Protein AF-Q93HX7-F1 (afdb_monomer)

InterPro domains:
  IPR004702 Phosphotransferease, sorbitol phosphotransferase enzyme II [PTHR39427] (2-102)
  IPR011618 Sorbitol phosphotransferase enzyme II, N-terminal [PF03612] (5-102)
  IPR011618 Sorbitol phosphotransferase enzyme II, N-terminal [PS51102] (1-102)

Sequence (102 aa):
MYSDIKIVKGNGGYGGPLIIRPTKVKHKFIYVTGGGERPMIVDKIEELTGMESINGFKTS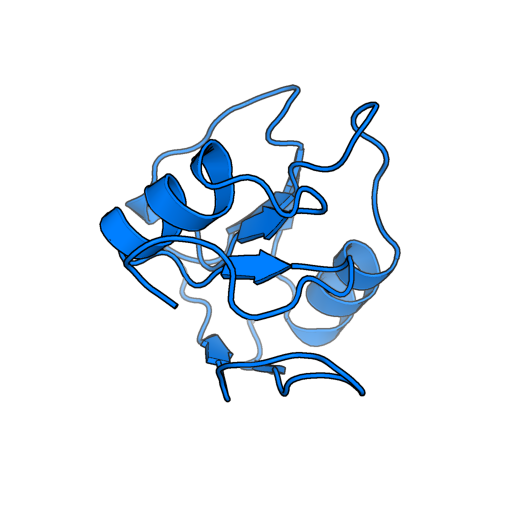IPDSEIALAIVDCGGTLRCGIYPKKGIPTINIVPTGKSGPLA

Structure (mmCIF, N/CA/C/O backbone):
data_AF-Q93HX7-F1
#
_entry.id   AF-Q93HX7-F1
#
loop_
_atom_site.group_PDB
_atom_site.id
_atom_site.type_symbol
_atom_site.label_atom_id
_atom_site.label_alt_id
_atom_site.label_comp_id
_atom_site.label_asym_id
_atom_site.label_entity_id
_atom_site.label_seq_id
_atom_site.pdbx_PDB_ins_code
_atom_site.Cartn_x
_atom_site.Cartn_y
_atom_site.Cartn_z
_atom_site.occupancy
_atom_site.B_iso_or_equiv
_atom_site.auth_seq_id
_atom_site.auth_comp_id
_atom_site.auth_asym_id
_atom_site.auth_atom_id
_atom_site.pdbx_PDB_model_num
ATOM 1 N N . MET A 1 1 ? -17.174 2.286 7.950 1.00 77.81 1 MET A N 1
ATOM 2 C CA . MET A 1 1 ? -17.036 0.839 8.233 1.00 77.81 1 MET A CA 1
ATOM 3 C C . MET A 1 1 ? -16.014 0.320 7.240 1.00 77.81 1 MET A C 1
ATOM 5 O O . MET A 1 1 ? -16.112 0.738 6.095 1.00 77.81 1 MET A O 1
ATOM 9 N N . TYR A 1 2 ? -15.011 -0.452 7.665 1.00 91.31 2 TYR A N 1
ATOM 10 C CA . TYR A 1 2 ? -13.978 -0.942 6.745 1.00 91.31 2 TYR A CA 1
ATOM 11 C C . TYR A 1 2 ? -14.339 -2.321 6.202 1.00 91.31 2 TYR A C 1
ATOM 13 O O . TYR A 1 2 ? -14.961 -3.110 6.917 1.00 91.31 2 TYR A O 1
ATOM 21 N N . SER A 1 3 ? -13.911 -2.600 4.974 1.00 94.25 3 SER A N 1
ATOM 22 C CA . SER A 1 3 ? -14.068 -3.909 4.338 1.00 94.25 3 SER A CA 1
ATOM 23 C C . SER A 1 3 ? -12.723 -4.611 4.207 1.00 94.25 3 SER A C 1
ATOM 25 O O . SER A 1 3 ? -11.704 -3.991 3.890 1.00 94.25 3 SER A O 1
ATOM 27 N N . ASP A 1 4 ? -12.735 -5.922 4.419 1.00 96.25 4 ASP A N 1
ATOM 28 C CA . ASP A 1 4 ? -11.572 -6.774 4.204 1.00 96.25 4 ASP A CA 1
ATOM 29 C C . ASP A 1 4 ? -11.275 -6.907 2.706 1.00 96.25 4 ASP A C 1
ATOM 31 O O . ASP A 1 4 ? -12.185 -7.026 1.883 1.00 96.25 4 ASP A O 1
ATOM 35 N N . ILE A 1 5 ? -9.991 -6.978 2.352 1.00 95.81 5 ILE A N 1
ATOM 36 C CA . ILE A 1 5 ? -9.563 -7.310 0.989 1.00 95.81 5 ILE A CA 1
ATOM 37 C C . ILE A 1 5 ? -8.617 -8.498 0.978 1.00 95.81 5 ILE A C 1
ATOM 39 O O . ILE A 1 5 ? -7.771 -8.680 1.856 1.00 95.81 5 ILE A O 1
ATOM 43 N N . LYS A 1 6 ? -8.740 -9.295 -0.083 1.00 95.75 6 LYS A N 1
ATOM 44 C CA . LYS A 1 6 ? -7.801 -10.355 -0.431 1.00 95.75 6 LYS A CA 1
ATOM 45 C C . LYS A 1 6 ? -7.037 -9.941 -1.677 1.00 95.75 6 LYS A C 1
ATOM 47 O O . LYS A 1 6 ? -7.626 -9.724 -2.732 1.00 95.75 6 LYS A O 1
ATOM 52 N N . ILE A 1 7 ? -5.721 -9.890 -1.559 1.00 93.44 7 ILE A N 1
ATOM 53 C CA . ILE A 1 7 ? -4.819 -9.493 -2.632 1.00 93.44 7 ILE A CA 1
ATOM 54 C C . ILE A 1 7 ? -4.073 -10.734 -3.096 1.00 93.44 7 ILE A C 1
ATOM 56 O O . ILE A 1 7 ? -3.459 -11.449 -2.300 1.00 93.44 7 ILE A O 1
ATOM 60 N N . VAL A 1 8 ? -4.156 -11.004 -4.392 1.00 91.75 8 VAL A N 1
ATOM 61 C CA . VAL A 1 8 ? -3.483 -12.126 -5.047 1.00 91.75 8 VAL A CA 1
ATOM 62 C C . VAL A 1 8 ? -2.452 -11.594 -6.028 1.00 91.75 8 VAL A C 1
ATOM 64 O O . VAL A 1 8 ? -2.628 -10.524 -6.610 1.00 91.75 8 VAL A O 1
ATOM 67 N N . LYS A 1 9 ? -1.362 -12.341 -6.197 1.00 87.94 9 LYS A N 1
ATOM 68 C CA . LYS A 1 9 ? -0.306 -11.983 -7.141 1.00 87.94 9 LYS A CA 1
ATOM 69 C C . LYS A 1 9 ? -0.851 -11.925 -8.573 1.0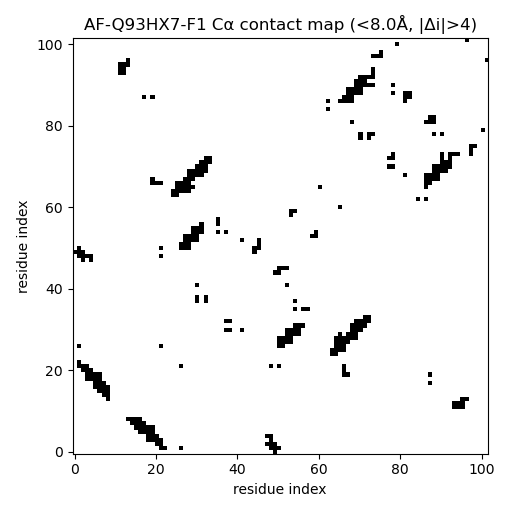0 87.94 9 LYS A C 1
ATOM 71 O O . LYS A 1 9 ? -1.625 -12.792 -8.980 1.00 87.94 9 LYS A O 1
ATOM 76 N N . GLY A 1 10 ? -0.413 -10.920 -9.327 1.00 84.31 10 GLY A N 1
ATOM 77 C CA . GLY A 1 10 ? -0.648 -10.837 -10.768 1.00 84.31 10 GLY A CA 1
ATOM 78 C C . GLY A 1 10 ? 0.237 -11.807 -11.558 1.00 84.31 10 GLY A C 1
ATOM 79 O O . GLY A 1 10 ? 1.023 -12.575 -10.991 1.00 84.31 10 GLY A O 1
ATOM 80 N N . ASN A 1 11 ? 0.134 -11.753 -12.885 1.00 81.94 11 ASN A N 1
ATOM 81 C CA . ASN A 1 11 ? 1.002 -12.530 -13.766 1.00 81.94 11 ASN A CA 1
ATOM 82 C C . ASN A 1 11 ? 2.480 -12.151 -13.542 1.00 81.94 11 ASN A C 1
ATOM 84 O O . ASN A 1 11 ? 2.806 -10.972 -13.448 1.00 81.94 11 ASN A O 1
ATOM 88 N N . GLY A 1 12 ? 3.365 -13.142 -13.399 1.00 77.38 12 GLY A N 1
ATOM 89 C CA . GLY A 1 12 ? 4.783 -12.919 -13.071 1.00 77.38 12 GLY A CA 1
ATOM 90 C C . GLY A 1 12 ? 5.078 -12.466 -11.630 1.00 77.38 12 GLY A C 1
ATOM 91 O O . GLY A 1 12 ? 6.243 -12.385 -11.254 1.00 77.38 12 GLY A O 1
ATOM 92 N N . GLY A 1 13 ? 4.057 -12.215 -10.800 1.00 78.62 13 GLY A N 1
ATOM 93 C CA . GLY A 1 13 ? 4.223 -11.900 -9.378 1.00 78.62 13 GLY A CA 1
ATOM 94 C C . GLY A 1 13 ? 4.429 -13.144 -8.505 1.00 78.62 13 GLY A C 1
ATOM 95 O O . GLY A 1 13 ? 4.048 -14.263 -8.875 1.00 78.62 13 GLY A O 1
ATOM 96 N N . TYR A 1 14 ? 4.981 -12.951 -7.305 1.00 79.75 14 TYR A N 1
ATOM 97 C CA . TYR A 1 14 ? 5.180 -13.993 -6.288 1.00 79.75 14 TYR A CA 1
ATOM 98 C C . TYR A 1 14 ? 4.558 -13.596 -4.936 1.00 79.75 14 TYR A C 1
ATOM 100 O O . TYR A 1 14 ? 4.220 -12.435 -4.716 1.00 79.75 14 TYR A O 1
ATOM 108 N N . GLY A 1 15 ? 4.396 -14.572 -4.036 1.00 82.19 15 GLY A N 1
ATOM 109 C CA . GLY A 1 15 ? 3.823 -14.366 -2.702 1.00 82.19 15 GLY A CA 1
ATOM 110 C C . GLY A 1 15 ? 2.289 -14.327 -2.659 1.00 82.19 15 GLY A C 1
ATOM 111 O O . GLY A 1 15 ? 1.604 -14.530 -3.664 1.00 82.19 15 GLY A O 1
ATOM 112 N N . GLY A 1 16 ? 1.755 -14.075 -1.461 1.00 79.75 16 GLY A N 1
ATOM 113 C CA . GLY A 1 16 ? 0.318 -14.023 -1.188 1.00 79.75 16 GLY A CA 1
ATOM 114 C C . GLY A 1 16 ? -0.363 -15.397 -1.029 1.00 79.75 16 GLY A C 1
ATOM 115 O O . GLY A 1 16 ? 0.305 -16.430 -1.078 1.00 79.75 16 GLY A O 1
ATOM 116 N N . PRO A 1 17 ? -1.698 -15.420 -0.837 1.00 88.81 17 PRO A N 1
ATOM 117 C CA . PRO A 1 17 ? -2.583 -14.254 -0.778 1.00 88.81 17 PRO A CA 1
ATOM 118 C C . PRO A 1 17 ? -2.348 -13.400 0.476 1.00 88.81 17 PRO A C 1
ATOM 120 O O . PRO A 1 17 ? -2.152 -13.931 1.565 1.00 88.81 17 PRO A O 1
ATOM 123 N N . LEU A 1 18 ? -2.394 -12.075 0.328 1.00 91.06 18 LEU A N 1
ATOM 124 C CA . LEU A 1 18 ? -2.411 -11.153 1.465 1.00 91.06 18 LEU A CA 1
ATOM 125 C C . LEU A 1 18 ? -3.864 -10.868 1.832 1.00 91.06 18 LEU A C 1
ATOM 127 O O . LEU A 1 18 ? -4.641 -10.430 0.985 1.00 91.06 18 LEU A O 1
ATOM 131 N N . ILE A 1 19 ? -4.232 -11.125 3.084 1.00 94.81 19 ILE A N 1
ATOM 132 C CA . ILE A 1 19 ? -5.550 -10.782 3.620 1.00 94.81 19 ILE A CA 1
ATOM 133 C C . ILE A 1 19 ? -5.363 -9.554 4.499 1.00 94.81 19 ILE A C 1
ATOM 135 O O . ILE A 1 19 ? -4.699 -9.628 5.533 1.00 94.81 19 ILE A O 1
ATOM 139 N N . ILE A 1 20 ? -5.928 -8.428 4.076 1.00 95.38 20 ILE A N 1
ATOM 140 C CA . ILE A 1 20 ? -5.878 -7.178 4.827 1.00 95.38 20 ILE A CA 1
ATOM 141 C C . ILE A 1 20 ? -7.221 -7.002 5.513 1.00 95.38 20 ILE A C 1
ATOM 143 O O . ILE A 1 20 ? -8.258 -6.985 4.851 1.00 95.38 20 ILE A O 1
ATOM 147 N N . ARG A 1 21 ? -7.173 -6.883 6.841 1.00 95.00 21 ARG A N 1
ATOM 148 C CA . ARG A 1 21 ? -8.335 -6.670 7.705 1.00 95.00 21 ARG A CA 1
ATOM 149 C C . ARG A 1 21 ? -8.177 -5.341 8.430 1.00 95.00 21 ARG A C 1
ATOM 151 O O . ARG A 1 21 ? -7.505 -5.305 9.467 1.00 95.00 21 ARG A O 1
ATOM 158 N N . PRO A 1 22 ? -8.686 -4.239 7.863 1.00 94.31 22 PRO A N 1
ATOM 159 C CA . PRO A 1 22 ? -8.517 -2.934 8.472 1.00 94.31 22 PRO A CA 1
ATOM 160 C C . PRO A 1 22 ? -9.276 -2.857 9.800 1.00 94.31 22 PRO A C 1
ATOM 162 O O . PRO A 1 22 ? -10.370 -3.398 9.953 1.00 94.31 22 PRO A O 1
ATOM 165 N N . THR A 1 23 ? -8.705 -2.159 10.774 1.00 94.44 23 THR A N 1
ATOM 166 C CA . THR A 1 23 ? -9.334 -1.926 12.083 1.00 94.44 23 THR A CA 1
ATOM 167 C C . THR A 1 23 ? -9.362 -0.439 12.399 1.00 94.44 23 THR A C 1
ATOM 169 O O . THR A 1 23 ? -8.674 0.351 11.764 1.00 94.44 23 THR A O 1
ATOM 172 N N . LYS A 1 24 ? -10.080 -0.035 13.452 1.00 92.38 24 LYS A N 1
ATOM 173 C CA . LYS A 1 24 ? -10.102 1.371 13.896 1.00 92.38 24 LYS A CA 1
ATOM 174 C C . LYS A 1 24 ? -8.711 1.962 14.156 1.00 92.38 24 LYS A C 1
ATOM 176 O O . LYS A 1 24 ? -8.546 3.163 14.023 1.00 92.38 24 LYS A O 1
ATOM 181 N N . VAL A 1 25 ? -7.724 1.133 14.499 1.00 93.38 25 VAL A N 1
ATOM 182 C CA . VAL A 1 25 ? -6.335 1.568 14.726 1.00 93.38 25 VAL A CA 1
ATOM 183 C C . VAL A 1 25 ? -5.490 1.398 13.464 1.00 93.38 25 VAL A C 1
ATOM 185 O O . VAL A 1 25 ? -4.711 2.276 13.124 1.00 93.38 25 VAL A O 1
ATOM 188 N N . LYS A 1 26 ? -5.674 0.291 12.738 1.00 94.50 26 LYS A N 1
ATOM 189 C CA . LYS A 1 26 ? -4.853 -0.106 11.589 1.00 94.50 26 LYS A CA 1
ATOM 190 C C . LYS A 1 26 ? -5.677 -0.064 10.301 1.00 94.50 26 LYS A C 1
ATOM 192 O O . LYS A 1 26 ? -6.123 -1.103 9.819 1.00 94.50 26 LYS A O 1
ATOM 197 N N . HIS A 1 27 ? -5.933 1.138 9.795 1.00 95.31 27 HIS A N 1
ATOM 198 C CA . HIS A 1 27 ? -6.755 1.396 8.599 1.00 95.31 27 HIS A CA 1
ATOM 199 C C . HIS A 1 27 ? -6.120 2.392 7.630 1.00 95.31 27 HIS A C 1
ATOM 201 O O . HIS A 1 27 ? -6.771 2.827 6.681 1.00 95.31 27 HIS A O 1
ATOM 207 N N . LYS A 1 28 ? -4.872 2.788 7.875 1.00 97.00 28 LYS A N 1
ATOM 208 C CA . LYS A 1 28 ? -4.124 3.620 6.943 1.00 97.00 28 LYS A CA 1
ATOM 209 C C . LYS A 1 28 ? -3.198 2.737 6.142 1.00 97.00 28 LYS A C 1
ATOM 211 O O . LYS A 1 28 ? -2.730 1.714 6.634 1.00 97.00 28 LYS A O 1
ATOM 216 N N . PHE A 1 29 ? -2.893 3.117 4.921 1.00 96.00 29 PHE A N 1
ATOM 217 C CA . PHE A 1 29 ? -1.874 2.429 4.149 1.00 96.00 29 PHE A CA 1
ATOM 218 C C . PHE A 1 29 ? -0.997 3.423 3.427 1.00 96.00 29 PHE A C 1
ATOM 220 O O . PHE A 1 29 ? -1.419 4.525 3.096 1.00 96.00 29 PHE A O 1
ATOM 227 N N . ILE A 1 30 ? 0.251 3.038 3.209 1.00 94.69 30 ILE A N 1
ATOM 228 C CA . ILE A 1 30 ? 1.227 3.926 2.592 1.00 94.69 30 ILE A CA 1
ATOM 229 C C . ILE A 1 30 ? 1.491 3.490 1.159 1.00 94.69 30 ILE A C 1
ATOM 231 O O . ILE A 1 30 ? 1.519 2.297 0.859 1.00 94.69 30 ILE A O 1
ATOM 235 N N . TYR A 1 31 ? 1.735 4.453 0.280 1.00 93.19 31 TYR A N 1
ATOM 236 C CA . TYR A 1 31 ? 2.320 4.201 -1.031 1.00 93.19 31 TYR A CA 1
ATOM 237 C C . TYR A 1 31 ? 3.626 4.976 -1.161 1.00 93.19 31 TYR A C 1
ATOM 239 O O . TYR A 1 31 ? 3.732 6.140 -0.770 1.00 93.19 31 TYR A O 1
ATOM 247 N N . VAL A 1 32 ? 4.648 4.290 -1.660 1.00 90.06 32 VAL A N 1
ATOM 248 C CA . VAL A 1 32 ? 6.007 4.806 -1.787 1.00 90.06 32 VAL A CA 1
ATOM 249 C C . VAL A 1 32 ? 6.531 4.413 -3.161 1.00 90.06 32 VAL A C 1
ATOM 251 O O . VAL A 1 32 ? 7.343 3.499 -3.311 1.00 90.06 32 VAL A O 1
ATOM 254 N N . THR A 1 33 ? 6.026 5.122 -4.162 1.00 87.12 33 THR A N 1
ATOM 255 C CA . THR A 1 33 ? 6.293 4.915 -5.588 1.00 87.12 33 THR A CA 1
ATOM 256 C C . THR A 1 33 ? 7.083 6.079 -6.187 1.00 87.12 33 THR A C 1
ATOM 258 O O . THR A 1 33 ? 6.987 7.208 -5.703 1.00 87.12 33 THR A O 1
ATOM 261 N N . GLY A 1 34 ? 7.941 5.801 -7.168 1.00 80.50 34 GLY A N 1
ATOM 262 C CA . GLY A 1 34 ? 8.856 6.742 -7.810 1.00 80.50 34 GLY A CA 1
ATOM 263 C C . GLY A 1 34 ? 8.193 8.073 -8.160 1.00 80.50 34 GLY A C 1
ATOM 264 O O . GLY A 1 34 ? 7.034 8.127 -8.558 1.00 80.50 34 GLY A O 1
ATOM 265 N N . GLY A 1 35 ? 8.905 9.176 -7.916 1.00 74.25 35 GLY A N 1
ATOM 266 C CA . GLY A 1 35 ? 8.373 10.530 -8.117 1.00 74.25 35 GLY A CA 1
ATOM 267 C C . GLY A 1 35 ? 7.251 10.942 -7.151 1.00 74.25 35 GLY A C 1
ATOM 268 O O . GLY A 1 35 ? 6.749 12.057 -7.253 1.00 74.25 35 GLY A O 1
ATOM 269 N N . GLY A 1 36 ? 6.857 10.082 -6.202 1.00 73.88 36 GLY A N 1
ATOM 270 C CA . GLY A 1 36 ? 5.702 10.317 -5.335 1.00 73.88 36 GLY A CA 1
ATOM 271 C C . GLY A 1 36 ? 4.367 10.221 -6.077 1.00 73.88 36 GLY A C 1
ATOM 272 O O . GLY A 1 36 ? 3.354 10.672 -5.532 1.00 73.88 36 GLY A O 1
ATOM 273 N N . GLU A 1 37 ? 4.370 9.662 -7.293 1.00 84.88 37 GLU A N 1
ATOM 274 C CA . GLU A 1 37 ? 3.165 9.438 -8.084 1.00 84.88 37 GLU A CA 1
ATOM 275 C C . GLU A 1 37 ? 2.196 8.554 -7.320 1.00 84.88 37 GLU A C 1
ATOM 277 O O . GLU A 1 37 ? 2.609 7.642 -6.611 1.00 84.88 37 GLU A O 1
ATOM 282 N N . ARG A 1 38 ? 0.900 8.821 -7.460 1.00 91.25 38 ARG A N 1
ATOM 283 C CA . ARG A 1 38 ? -0.155 8.028 -6.840 1.00 91.25 38 ARG A CA 1
ATOM 284 C C . ARG A 1 38 ? -0.573 6.913 -7.807 1.00 91.25 38 ARG A C 1
ATOM 286 O O . ARG A 1 38 ? -1.187 7.218 -8.827 1.00 91.25 38 ARG A O 1
ATOM 293 N N . PRO A 1 39 ? -0.274 5.634 -7.525 1.00 90.50 39 PRO A N 1
ATOM 294 C CA . PRO A 1 39 ? -0.653 4.541 -8.415 1.00 90.50 39 PRO A CA 1
ATOM 295 C C . PRO A 1 39 ? -2.161 4.274 -8.378 1.00 90.50 39 PRO A C 1
ATOM 297 O O . PRO A 1 39 ? -2.758 4.310 -7.305 1.00 90.50 39 PRO A O 1
ATOM 300 N N . MET A 1 40 ? -2.753 3.854 -9.501 1.00 91.38 40 MET A N 1
ATOM 301 C CA . MET A 1 40 ? -4.195 3.539 -9.593 1.00 91.38 40 MET A CA 1
ATOM 302 C C . MET A 1 40 ? -4.683 2.486 -8.582 1.00 91.38 40 MET A C 1
ATOM 304 O O . MET A 1 40 ? -5.853 2.466 -8.206 1.00 91.38 40 MET A O 1
ATOM 308 N N . ILE A 1 41 ? -3.805 1.580 -8.130 1.00 91.88 41 ILE A N 1
ATOM 309 C CA . ILE A 1 41 ? -4.178 0.572 -7.125 1.00 91.88 41 ILE A CA 1
ATOM 310 C C . ILE A 1 41 ? -4.525 1.207 -5.770 1.00 91.88 41 ILE A C 1
ATOM 312 O O . ILE A 1 41 ? -5.259 0.602 -4.995 1.00 91.88 41 ILE A O 1
ATOM 316 N N . VAL A 1 42 ? -4.022 2.415 -5.493 1.00 95.25 42 VAL A N 1
ATOM 317 C CA . VAL A 1 42 ? -4.336 3.163 -4.273 1.00 95.25 42 VAL A CA 1
ATOM 318 C C . VAL A 1 42 ? -5.816 3.522 -4.252 1.00 95.25 42 VAL A C 1
ATOM 320 O O . VAL A 1 42 ? -6.498 3.131 -3.311 1.00 95.25 42 VAL A O 1
ATOM 323 N N . ASP A 1 43 ? -6.324 4.159 -5.310 1.00 95.44 43 ASP A N 1
ATOM 324 C CA . ASP A 1 43 ? -7.738 4.549 -5.407 1.00 95.44 43 ASP A CA 1
ATOM 325 C C . ASP A 1 43 ? -8.656 3.330 -5.290 1.00 95.44 43 ASP A C 1
ATOM 327 O O . ASP A 1 43 ? -9.624 3.332 -4.535 1.00 95.44 43 ASP A O 1
ATOM 331 N N . LYS A 1 44 ? -8.285 2.228 -5.951 1.00 95.50 44 LYS A N 1
ATOM 332 C CA . LYS A 1 44 ? -9.029 0.968 -5.869 1.00 95.50 44 LYS A CA 1
ATOM 333 C C . LYS A 1 44 ? -9.069 0.388 -4.452 1.00 95.50 44 LYS A C 1
ATOM 335 O O . LYS A 1 44 ? -10.081 -0.181 -4.053 1.00 95.50 44 LYS A O 1
ATOM 340 N N . ILE A 1 45 ? -7.976 0.467 -3.691 1.00 95.75 45 ILE A N 1
ATOM 341 C CA . ILE A 1 45 ? -7.958 -0.013 -2.303 1.00 95.75 45 ILE A CA 1
ATOM 342 C C . ILE A 1 45 ? -8.823 0.890 -1.424 1.00 95.75 45 ILE A C 1
ATOM 344 O O . ILE A 1 45 ? -9.586 0.360 -0.617 1.00 95.75 45 ILE A O 1
ATOM 348 N N . GLU A 1 46 ? -8.746 2.212 -1.578 1.00 96.25 46 GLU A N 1
ATOM 349 C CA . GLU A 1 46 ? -9.603 3.147 -0.837 1.00 96.25 46 GLU A CA 1
ATOM 350 C C . GLU A 1 46 ? -11.084 2.889 -1.121 1.00 96.25 46 GLU A C 1
ATOM 352 O O . GLU A 1 46 ? -11.863 2.752 -0.183 1.00 96.25 46 GLU A O 1
ATOM 357 N N . GLU A 1 47 ? -11.459 2.723 -2.390 1.00 96.19 47 GLU A N 1
ATOM 358 C CA . GLU A 1 47 ? -12.834 2.429 -2.801 1.00 96.19 47 GLU A CA 1
ATOM 359 C C . GLU A 1 47 ? -13.348 1.114 -2.198 1.00 96.19 47 GLU A C 1
ATOM 361 O O . GLU A 1 47 ? -14.451 1.057 -1.656 1.00 96.19 47 GLU A O 1
ATOM 366 N N . LEU A 1 48 ? -12.538 0.051 -2.247 1.00 95.81 48 LEU A N 1
ATOM 367 C CA . LEU A 1 48 ? -12.945 -1.266 -1.756 1.00 95.81 48 LEU A CA 1
ATOM 368 C C . LEU A 1 48 ? -13.005 -1.349 -0.232 1.00 95.81 48 LEU A C 1
ATOM 370 O O . LEU A 1 48 ? -13.795 -2.128 0.298 1.00 95.81 48 LEU A O 1
ATOM 374 N N . THR A 1 49 ? -12.148 -0.610 0.473 1.00 96.12 49 THR A N 1
ATOM 375 C CA . THR A 1 49 ? -11.934 -0.805 1.917 1.00 96.12 49 THR A CA 1
ATOM 376 C C . THR A 1 49 ? -12.416 0.343 2.779 1.00 96.12 49 THR A C 1
ATOM 378 O O . THR A 1 49 ? -12.651 0.128 3.966 1.00 96.12 49 THR A O 1
ATOM 381 N N . GLY A 1 50 ? -12.535 1.548 2.224 1.00 95.94 50 GLY A N 1
ATOM 382 C CA . G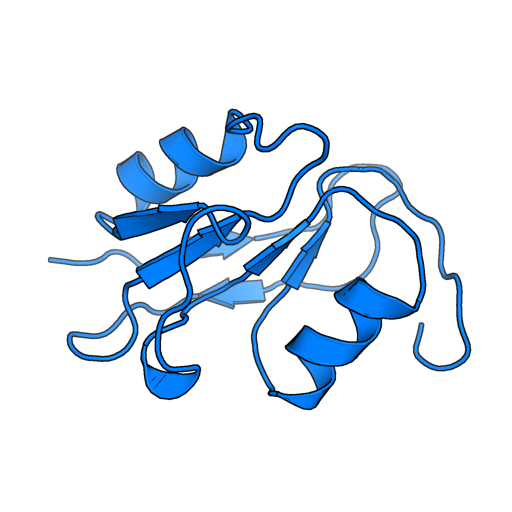LY A 1 50 ? -12.716 2.793 2.967 1.00 95.94 50 GLY A CA 1
ATOM 383 C C . GLY A 1 50 ? -11.482 3.234 3.763 1.00 95.94 50 GLY A C 1
ATOM 384 O O . GLY A 1 50 ? -11.605 4.128 4.596 1.00 95.94 50 GLY A O 1
ATOM 385 N N . MET A 1 51 ? -10.323 2.586 3.578 1.00 96.38 51 MET A N 1
ATOM 386 C CA . MET A 1 51 ? -9.058 2.975 4.212 1.00 96.38 51 MET A CA 1
ATOM 387 C C . MET A 1 51 ? -8.532 4.311 3.683 1.00 96.38 51 MET A C 1
ATOM 389 O O . MET A 1 51 ? -8.879 4.735 2.587 1.00 96.38 51 MET A O 1
ATOM 393 N N . GLU A 1 52 ? -7.635 4.929 4.448 1.00 96.06 52 GLU A N 1
ATOM 394 C CA . GLU A 1 52 ? -6.960 6.172 4.067 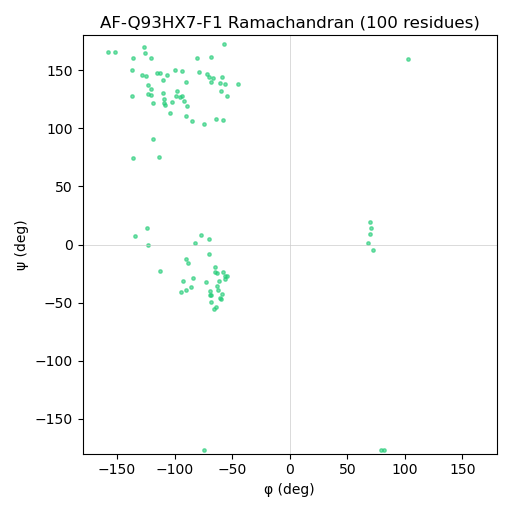1.00 96.06 52 GLU A CA 1
ATOM 395 C C . GLU A 1 52 ? -5.559 5.878 3.514 1.00 96.06 52 GLU A C 1
ATOM 397 O O . GLU A 1 52 ? -4.749 5.204 4.162 1.00 96.06 52 GLU A O 1
ATOM 402 N N . SER A 1 53 ? -5.251 6.396 2.325 1.00 95.69 53 SER A N 1
ATOM 403 C CA . SER A 1 53 ? -3.909 6.309 1.756 1.00 95.69 53 SER A CA 1
ATOM 404 C C . SER A 1 53 ? -3.024 7.494 2.139 1.00 95.69 53 SER A C 1
ATOM 406 O O . SER A 1 53 ? -3.425 8.655 2.116 1.00 95.69 53 SER A O 1
ATOM 408 N N . ILE A 1 54 ? -1.758 7.202 2.419 1.00 95.00 54 ILE A N 1
ATOM 409 C CA . ILE A 1 54 ? -0.755 8.177 2.832 1.00 95.00 54 ILE A CA 1
ATOM 410 C C . ILE A 1 54 ? 0.426 8.125 1.864 1.00 95.00 54 ILE A C 1
ATOM 412 O O . ILE A 1 54 ? 0.990 7.063 1.588 1.00 95.00 54 ILE A O 1
ATOM 416 N N . ASN A 1 55 ? 0.834 9.291 1.361 1.00 92.62 55 ASN A N 1
ATOM 417 C CA . ASN A 1 55 ? 2.038 9.398 0.545 1.00 92.62 55 ASN A CA 1
ATOM 418 C C . ASN A 1 55 ? 3.284 9.288 1.436 1.00 92.62 55 ASN A C 1
ATOM 420 O O . ASN A 1 55 ? 3.658 10.255 2.105 1.00 92.62 55 ASN A O 1
ATOM 424 N N . GLY A 1 56 ? 3.946 8.130 1.410 1.00 89.25 56 GLY A N 1
ATOM 425 C CA . GLY A 1 56 ? 5.102 7.846 2.262 1.00 89.25 56 GLY A CA 1
ATOM 426 C C . GLY A 1 56 ? 6.375 8.623 1.903 1.00 89.25 56 GLY A C 1
ATOM 427 O O . GLY A 1 56 ? 7.348 8.556 2.647 1.00 89.25 56 GLY A O 1
ATOM 428 N N . PHE A 1 57 ? 6.398 9.352 0.778 1.00 84.62 57 PHE A N 1
ATOM 429 C CA . PHE A 1 57 ? 7.480 10.293 0.463 1.00 84.62 57 PHE A CA 1
ATOM 430 C C . PHE A 1 57 ? 7.282 11.664 1.113 1.00 84.62 57 PHE A C 1
ATOM 43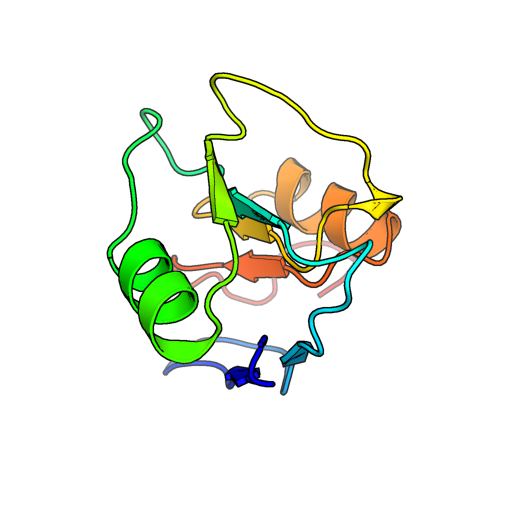2 O O . PHE A 1 57 ? 8.261 12.359 1.367 1.00 84.62 57 PHE A O 1
ATOM 439 N N . LYS A 1 58 ? 6.030 12.072 1.350 1.00 86.38 58 LYS A N 1
ATOM 440 C CA . LYS A 1 58 ? 5.709 13.395 1.909 1.00 86.38 58 LYS A CA 1
ATOM 441 C C . LYS A 1 58 ? 5.588 13.374 3.425 1.00 86.38 58 LYS A C 1
ATOM 443 O O . LYS A 1 58 ? 5.853 14.381 4.070 1.00 86.38 58 LYS A O 1
ATOM 448 N N . THR A 1 59 ? 5.143 12.255 3.985 1.00 88.38 59 THR A N 1
ATOM 449 C CA . THR A 1 59 ? 4.909 12.115 5.420 1.00 88.38 59 THR A CA 1
ATOM 450 C C . THR A 1 59 ? 5.080 10.665 5.864 1.00 88.38 59 THR A C 1
ATOM 452 O O . THR A 1 59 ? 5.102 9.744 5.049 1.00 88.38 59 THR A O 1
ATOM 455 N N . SER A 1 60 ? 5.185 10.464 7.173 1.00 87.25 60 SER A N 1
ATOM 456 C CA . SER A 1 60 ? 5.240 9.154 7.813 1.00 87.25 60 SER A CA 1
ATOM 457 C C . SER A 1 60 ? 4.206 9.070 8.927 1.00 87.25 60 SER A C 1
ATOM 459 O O . SER A 1 60 ? 3.975 10.048 9.634 1.00 87.25 60 SER A O 1
ATOM 461 N N . ILE A 1 61 ? 3.641 7.882 9.116 1.00 91.94 61 ILE A N 1
ATOM 462 C CA . ILE A 1 61 ? 2.726 7.562 10.215 1.00 91.94 61 ILE A CA 1
ATOM 463 C C . ILE A 1 61 ? 3.299 6.409 11.049 1.00 91.94 61 ILE A C 1
ATOM 465 O O . ILE A 1 61 ? 4.167 5.683 10.552 1.00 91.94 61 ILE A O 1
ATOM 469 N N . PRO A 1 62 ? 2.841 6.218 12.298 1.00 94.69 62 PRO A N 1
ATOM 470 C CA . PRO A 1 62 ? 3.268 5.093 13.121 1.00 94.69 62 PRO A CA 1
ATOM 471 C C . PRO A 1 62 ? 3.006 3.744 12.440 1.00 94.69 62 PRO A C 1
ATOM 473 O O . PRO A 1 62 ? 1.924 3.516 11.901 1.00 94.69 62 PRO A O 1
ATOM 476 N N . ASP A 1 63 ? 3.963 2.815 12.531 1.00 92.81 63 ASP A N 1
ATOM 477 C CA . ASP A 1 63 ? 3.858 1.477 11.923 1.00 92.81 63 ASP A CA 1
ATOM 478 C C . ASP A 1 63 ? 2.603 0.708 12.391 1.00 92.81 63 ASP A C 1
ATOM 480 O O . ASP A 1 63 ? 2.032 -0.084 11.640 1.00 92.81 63 ASP A O 1
ATOM 484 N N . SER A 1 64 ? 2.135 0.973 13.616 1.00 93.75 64 SER A N 1
ATOM 485 C CA . SER A 1 64 ? 0.913 0.397 14.194 1.00 93.75 64 SER A CA 1
ATOM 486 C C . SER A 1 64 ? -0.369 0.780 13.448 1.00 93.75 64 SER A C 1
ATOM 488 O O . SER A 1 64 ? -1.351 0.042 13.519 1.00 93.75 64 SER A O 1
ATOM 490 N N . GLU A 1 65 ? -0.367 1.909 12.736 1.00 95.50 65 GLU A N 1
ATOM 491 C CA . GLU A 1 65 ? -1.509 2.391 11.951 1.00 95.50 65 GLU A CA 1
ATOM 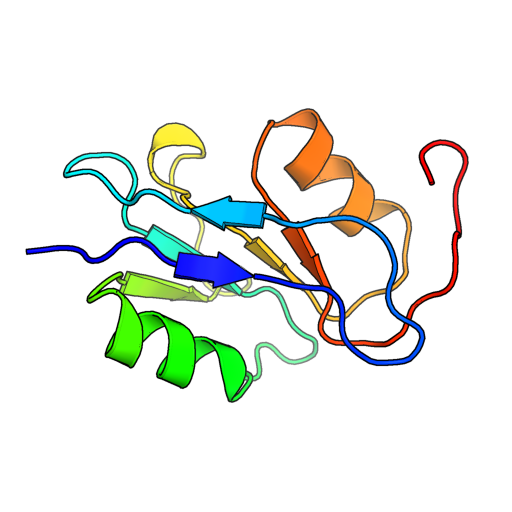492 C C . GLU A 1 65 ? -1.514 1.838 10.514 1.00 95.50 65 GLU A C 1
ATOM 494 O O . GLU A 1 65 ? -2.546 1.877 9.839 1.00 95.50 65 GLU A O 1
ATOM 499 N N . ILE A 1 66 ? -0.383 1.285 10.052 1.00 95.75 66 ILE A N 1
ATOM 500 C CA . ILE A 1 66 ? -0.166 0.874 8.659 1.00 95.75 66 ILE A CA 1
ATOM 501 C C . ILE A 1 66 ? -0.713 -0.534 8.406 1.00 95.75 66 ILE A C 1
ATOM 503 O O . ILE A 1 66 ? -0.106 -1.539 8.773 1.00 95.75 66 ILE A O 1
ATOM 507 N N . ALA A 1 67 ? -1.840 -0.623 7.707 1.00 96.38 67 ALA A N 1
ATOM 508 C CA . ALA A 1 67 ? -2.470 -1.859 7.256 1.00 96.38 67 ALA A CA 1
ATOM 509 C C . ALA A 1 67 ? -1.671 -2.580 6.161 1.00 96.38 67 ALA A C 1
ATOM 511 O O . ALA A 1 67 ? -1.568 -3.807 6.194 1.00 96.38 67 ALA A O 1
ATOM 512 N N . LEU A 1 68 ? -1.104 -1.829 5.213 1.00 95.31 68 LEU A N 1
ATOM 513 C CA . LEU A 1 68 ? -0.257 -2.335 4.132 1.00 95.31 68 LEU A CA 1
ATOM 514 C C . LEU A 1 68 ? 0.651 -1.228 3.573 1.00 95.31 68 LEU A C 1
ATOM 516 O O . LEU A 1 68 ? 0.412 -0.039 3.798 1.00 95.31 68 LEU A O 1
ATOM 520 N N . ALA A 1 69 ? 1.666 -1.620 2.808 1.00 93.50 69 ALA A N 1
ATOM 521 C CA . ALA A 1 69 ? 2.534 -0.724 2.053 1.00 93.50 69 ALA A CA 1
ATOM 522 C C . ALA A 1 69 ? 2.522 -1.075 0.559 1.00 93.50 69 ALA A C 1
ATOM 524 O O . ALA A 1 69 ? 2.596 -2.247 0.196 1.00 93.50 69 ALA A O 1
ATOM 525 N N . ILE A 1 70 ? 2.462 -0.067 -0.307 1.00 92.44 70 ILE A N 1
ATOM 526 C CA . ILE A 1 70 ? 2.562 -0.196 -1.765 1.00 92.44 70 ILE A CA 1
ATOM 527 C C . ILE A 1 70 ? 3.894 0.397 -2.209 1.00 92.44 70 ILE A C 1
ATOM 529 O O . ILE A 1 70 ? 4.232 1.520 -1.839 1.00 92.44 70 ILE A O 1
ATOM 533 N N . VAL A 1 71 ? 4.649 -0.345 -3.007 1.00 89.50 71 VAL A N 1
ATOM 534 C CA . VAL A 1 71 ? 5.958 0.065 -3.528 1.00 89.50 71 VAL A CA 1
ATOM 535 C C . VAL A 1 71 ? 6.069 -0.290 -5.006 1.00 89.50 71 VAL A C 1
ATOM 537 O O . VAL A 1 71 ? 5.333 -1.144 -5.492 1.00 89.50 71 VAL A O 1
ATOM 540 N N . ASP A 1 72 ? 6.996 0.347 -5.713 1.00 85.12 72 ASP A N 1
ATOM 541 C CA . ASP A 1 72 ? 7.305 0.080 -7.124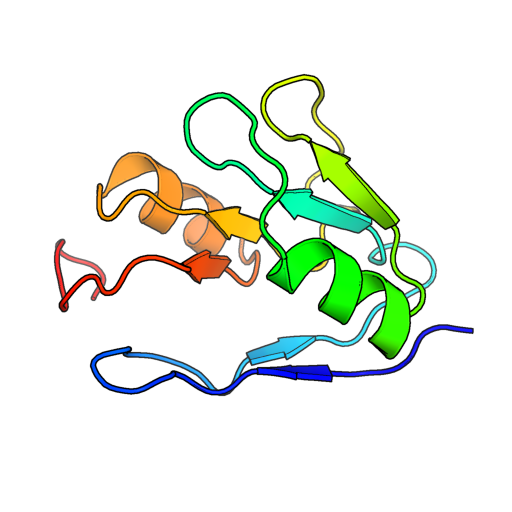 1.00 85.12 72 ASP A CA 1
ATOM 542 C C . ASP A 1 72 ? 8.780 -0.283 -7.367 1.00 85.12 72 ASP A C 1
ATOM 544 O O . ASP A 1 72 ? 9.182 -0.548 -8.498 1.00 85.12 72 ASP A O 1
ATOM 548 N N . CYS A 1 73 ? 9.615 -0.310 -6.325 1.00 74.31 73 CYS A N 1
ATOM 549 C CA . CYS A 1 73 ? 11.015 -0.681 -6.473 1.00 74.31 73 CYS A CA 1
ATOM 550 C C . CYS A 1 73 ? 11.218 -2.178 -6.207 1.00 74.31 73 CYS A C 1
ATOM 552 O O . CYS A 1 73 ? 10.884 -2.682 -5.138 1.00 74.31 73 CYS A O 1
ATOM 554 N N . GLY A 1 74 ? 11.874 -2.874 -7.137 1.00 57.75 74 GLY A N 1
ATOM 555 C CA . GLY A 1 74 ? 12.369 -4.244 -6.936 1.00 57.75 74 GLY A CA 1
ATOM 556 C C . GLY A 1 74 ? 13.639 -4.374 -6.111 1.00 57.75 74 GLY A C 1
ATOM 557 O O . GLY A 1 74 ? 14.234 -5.447 -6.067 1.00 57.75 74 GLY A O 1
ATOM 558 N N . GLY A 1 75 ? 14.099 -3.276 -5.514 1.00 59.19 75 GLY A N 1
ATOM 559 C CA . GLY A 1 75 ? 15.305 -3.252 -4.704 1.00 59.19 75 GLY A CA 1
ATOM 560 C C . GLY A 1 75 ? 15.074 -3.809 -3.300 1.00 59.19 75 GLY A C 1
ATOM 561 O O . GLY A 1 75 ? 14.025 -3.621 -2.683 1.00 59.19 75 GLY A O 1
ATOM 562 N N . THR A 1 76 ? 16.120 -4.415 -2.745 1.00 52.94 76 THR A N 1
ATOM 563 C CA . THR A 1 76 ? 16.144 -5.055 -1.421 1.00 52.94 76 THR A CA 1
ATOM 564 C C . THR A 1 76 ? 15.772 -4.111 -0.267 1.00 52.94 76 THR A C 1
ATOM 566 O O . THR A 1 76 ? 15.320 -4.564 0.782 1.00 52.94 76 THR A O 1
ATOM 569 N N . LEU A 1 77 ? 15.944 -2.795 -0.445 1.00 56.12 77 LEU A N 1
ATOM 570 C CA . LEU A 1 77 ? 15.753 -1.793 0.609 1.00 56.12 77 LEU A CA 1
ATOM 571 C C . LEU A 1 77 ? 14.292 -1.683 1.080 1.00 56.12 77 LEU A C 1
ATOM 573 O O . LEU A 1 77 ? 14.034 -1.853 2.269 1.00 56.12 77 LEU A O 1
ATOM 577 N N . ARG A 1 78 ? 13.318 -1.436 0.189 1.00 61.41 78 ARG A N 1
ATOM 578 C CA . ARG A 1 78 ? 11.910 -1.232 0.611 1.00 61.41 78 ARG A CA 1
ATOM 579 C C . ARG A 1 78 ? 11.139 -2.536 0.752 1.00 61.41 78 ARG A C 1
ATOM 581 O O . ARG A 1 78 ? 10.380 -2.685 1.707 1.00 61.41 78 ARG A O 1
ATOM 588 N N . CYS A 1 79 ? 11.403 -3.503 -0.127 1.00 62.25 79 CYS A N 1
ATOM 589 C CA . CYS A 1 79 ? 10.849 -4.850 -0.006 1.00 62.25 79 CYS A CA 1
ATOM 590 C C . CYS A 1 79 ? 11.354 -5.584 1.246 1.00 62.25 79 CYS A C 1
ATOM 592 O O . CYS A 1 79 ? 10.710 -6.528 1.675 1.00 62.25 79 CYS A O 1
ATOM 594 N N . GLY A 1 80 ? 12.470 -5.166 1.857 1.00 69.19 80 GLY A N 1
ATOM 595 C CA . GLY A 1 80 ? 12.973 -5.754 3.101 1.00 69.19 80 GLY A CA 1
ATOM 596 C C . GLY A 1 80 ? 12.451 -5.088 4.379 1.00 69.19 80 GLY A C 1
ATOM 597 O O . GLY A 1 80 ? 12.181 -5.783 5.356 1.00 69.19 80 GLY A O 1
ATOM 598 N N . ILE A 1 81 ? 12.312 -3.756 4.406 1.00 82.06 81 ILE A N 1
ATOM 599 C CA . ILE A 1 81 ? 11.968 -3.016 5.636 1.00 82.06 81 ILE A CA 1
ATOM 600 C C . ILE A 1 81 ? 10.539 -3.315 6.102 1.00 82.06 81 ILE A C 1
ATOM 602 O O . ILE A 1 81 ? 10.337 -3.632 7.273 1.00 82.06 81 ILE A O 1
ATOM 606 N N . TYR A 1 82 ? 9.549 -3.237 5.210 1.00 87.06 82 TYR A N 1
ATOM 607 C CA . TYR A 1 82 ? 8.145 -3.406 5.597 1.00 87.06 82 TYR A CA 1
ATOM 608 C C . TYR A 1 82 ? 7.814 -4.842 6.034 1.00 87.06 82 TYR A C 1
ATOM 610 O O . TYR A 1 82 ? 7.232 -4.992 7.110 1.00 87.06 82 TYR A O 1
ATOM 618 N N . PRO A 1 83 ? 8.268 -5.906 5.340 1.00 83.50 83 PRO A N 1
ATOM 619 C CA . PRO A 1 83 ? 8.081 -7.268 5.836 1.00 83.50 83 PRO A CA 1
ATOM 620 C C . PRO A 1 83 ? 8.789 -7.541 7.165 1.00 83.50 83 PRO A C 1
ATOM 622 O O . PRO A 1 83 ? 8.214 -8.213 8.016 1.00 83.50 83 PRO A O 1
ATOM 625 N N . LYS A 1 84 ? 9.983 -6.970 7.408 1.00 85.38 84 LYS A N 1
ATOM 626 C CA . LYS A 1 84 ? 10.655 -7.061 8.722 1.00 85.38 84 LYS A CA 1
ATOM 627 C C . LYS A 1 84 ? 9.844 -6.417 9.849 1.00 85.38 84 LYS A C 1
ATOM 629 O O . LYS A 1 84 ? 9.902 -6.886 10.979 1.00 85.38 84 LYS A O 1
ATOM 634 N N . LYS A 1 85 ? 9.074 -5.373 9.538 1.00 88.50 85 LYS A N 1
ATOM 635 C CA . LYS A 1 85 ? 8.117 -4.732 10.454 1.00 88.50 85 LYS A CA 1
ATOM 636 C C . LYS A 1 85 ? 6.766 -5.462 10.534 1.00 88.50 85 LYS A C 1
ATOM 638 O O . LYS A 1 85 ? 5.862 -4.992 11.216 1.00 88.50 85 LYS A O 1
ATOM 643 N N . GLY A 1 86 ? 6.592 -6.579 9.822 1.00 88.94 86 GLY A N 1
ATOM 644 C CA . GLY A 1 86 ? 5.319 -7.303 9.743 1.00 88.94 86 GLY A CA 1
ATOM 645 C C . GLY A 1 86 ? 4.229 -6.559 8.963 1.00 88.94 86 GLY A C 1
ATOM 646 O O . GLY A 1 86 ? 3.044 -6.852 9.126 1.00 88.94 86 GLY A O 1
ATOM 647 N N . ILE A 1 87 ? 4.607 -5.583 8.133 1.00 92.12 87 ILE A N 1
ATOM 648 C CA . ILE A 1 87 ? 3.685 -4.808 7.303 1.00 92.12 87 ILE A CA 1
ATOM 649 C C . ILE A 1 87 ? 3.517 -5.527 5.953 1.00 92.12 87 ILE A C 1
ATOM 651 O O . ILE A 1 87 ? 4.499 -5.682 5.213 1.00 92.12 87 ILE A O 1
ATOM 655 N N . PRO A 1 88 ? 2.290 -5.955 5.595 1.00 92.44 88 PRO A N 1
ATOM 656 C CA . PRO A 1 88 ? 2.006 -6.523 4.282 1.00 92.44 88 PRO A CA 1
ATOM 657 C C . PRO A 1 88 ? 2.435 -5.561 3.174 1.00 92.44 88 PRO A C 1
ATOM 659 O O . PRO A 1 88 ? 2.063 -4.391 3.191 1.00 92.44 88 PRO A O 1
ATOM 662 N N . THR A 1 89 ? 3.226 -6.043 2.218 1.00 90.56 89 THR A N 1
ATOM 663 C CA . THR A 1 89 ? 3.817 -5.197 1.172 1.00 90.56 89 THR A CA 1
ATOM 664 C C . THR A 1 89 ? 3.377 -5.667 -0.204 1.00 90.56 89 THR A C 1
ATOM 666 O O . THR A 1 89 ? 3.503 -6.845 -0.532 1.00 90.56 89 THR A O 1
ATOM 669 N N . ILE A 1 90 ? 2.873 -4.738 -1.008 1.00 90.25 90 ILE A N 1
ATOM 670 C CA . ILE A 1 90 ? 2.446 -4.942 -2.387 1.00 90.25 90 ILE A CA 1
ATOM 671 C C . ILE A 1 90 ? 3.468 -4.255 -3.282 1.00 90.25 90 ILE A C 1
ATOM 673 O O . ILE A 1 90 ? 3.650 -3.043 -3.190 1.00 90.25 90 ILE A O 1
ATOM 677 N N . ASN A 1 91 ? 4.108 -5.018 -4.162 1.00 87.62 91 ASN A N 1
ATOM 678 C CA . ASN A 1 91 ? 4.901 -4.438 -5.235 1.00 87.62 91 ASN A CA 1
ATOM 679 C C . ASN A 1 91 ? 4.057 -4.355 -6.512 1.00 87.62 91 ASN A C 1
ATOM 681 O O . ASN A 1 91 ? 3.480 -5.362 -6.926 1.00 87.62 91 ASN A O 1
ATOM 685 N N . ILE A 1 92 ? 3.972 -3.169 -7.114 1.00 87.56 92 ILE A N 1
ATOM 686 C CA . ILE A 1 92 ? 3.220 -2.945 -8.359 1.00 87.56 92 ILE A CA 1
ATOM 687 C C . ILE A 1 92 ? 4.065 -3.156 -9.613 1.00 87.56 92 ILE A C 1
ATOM 689 O O . ILE A 1 92 ? 3.513 -3.256 -10.707 1.00 87.56 92 ILE A O 1
ATOM 693 N N . VAL A 1 93 ? 5.387 -3.250 -9.466 1.00 81.44 93 VAL A N 1
ATOM 694 C CA . VAL A 1 93 ? 6.295 -3.583 -10.564 1.00 81.44 93 VAL A CA 1
ATOM 695 C C . VAL A 1 93 ? 6.628 -5.073 -10.491 1.00 81.44 93 VAL A C 1
ATOM 697 O O . VAL A 1 93 ? 6.963 -5.569 -9.411 1.00 81.44 93 VAL A O 1
ATOM 700 N N . PRO A 1 94 ? 6.542 -5.815 -11.612 1.00 66.81 94 PRO A N 1
ATOM 701 C CA . PRO A 1 94 ? 6.909 -7.220 -11.645 1.00 66.81 94 PRO A CA 1
ATOM 702 C C . PRO A 1 94 ?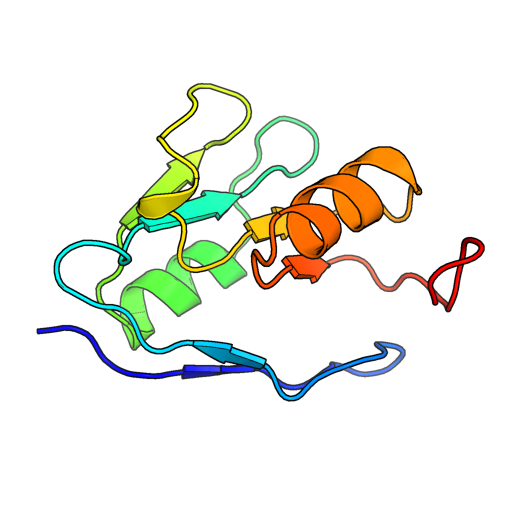 8.397 -7.356 -11.348 1.00 66.81 94 PRO A C 1
ATOM 704 O O . PRO A 1 94 ? 9.263 -7.017 -12.151 1.00 66.81 94 PRO A O 1
ATOM 707 N N . THR A 1 95 ? 8.692 -7.862 -10.164 1.00 62.50 95 THR A N 1
ATOM 708 C CA . THR A 1 95 ? 10.050 -8.164 -9.741 1.00 62.50 95 THR A CA 1
ATOM 709 C C . THR A 1 95 ? 10.094 -9.646 -9.468 1.00 62.50 95 T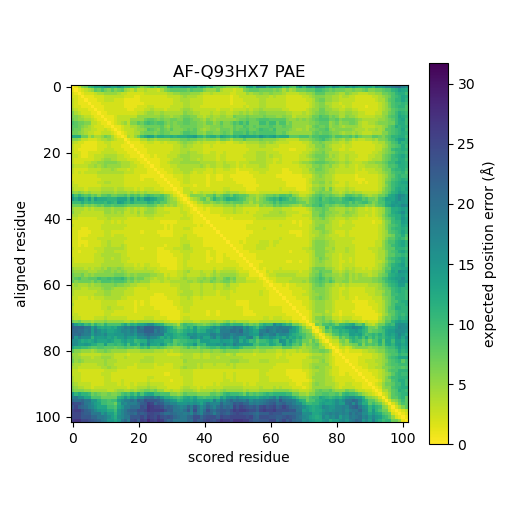HR A C 1
ATOM 711 O O . THR A 1 95 ? 9.304 -10.150 -8.665 1.00 62.50 95 THR A O 1
ATOM 714 N N . GLY A 1 96 ? 10.984 -10.350 -10.167 1.00 57.78 96 GLY A N 1
ATOM 715 C CA . GLY A 1 96 ? 11.260 -11.752 -9.875 1.00 57.78 96 GLY A CA 1
ATOM 716 C C . GLY A 1 96 ? 11.705 -11.936 -8.421 1.00 57.78 96 GLY A C 1
ATOM 717 O O . GLY A 1 96 ? 11.930 -10.965 -7.694 1.00 57.78 96 GLY A O 1
ATOM 718 N N . LYS A 1 97 ? 11.849 -13.191 -7.984 1.00 55.25 97 LYS A N 1
ATOM 719 C CA . LYS A 1 97 ? 12.483 -13.481 -6.695 1.00 55.25 97 LYS A CA 1
ATOM 720 C C . LYS A 1 97 ? 13.896 -12.895 -6.695 1.00 55.25 97 LYS A C 1
ATOM 722 O O . LYS A 1 97 ? 14.775 -13.432 -7.360 1.00 55.25 97 LYS A O 1
ATOM 727 N N . SER A 1 98 ? 14.101 -11.812 -5.958 1.00 52.56 98 SER A N 1
ATOM 728 C CA . SER A 1 98 ? 15.390 -11.132 -5.879 1.00 52.56 98 SER A CA 1
ATOM 729 C C . SER A 1 98 ? 15.685 -10.758 -4.431 1.00 52.56 98 SER A C 1
ATOM 731 O O . SER A 1 98 ? 14.872 -10.124 -3.761 1.00 52.56 98 SER A O 1
ATOM 733 N N . GLY A 1 99 ? 16.870 -11.148 -3.959 1.00 48.94 99 GLY A N 1
ATOM 734 C CA . GLY A 1 99 ? 17.341 -10.941 -2.588 1.00 48.94 99 GLY A CA 1
ATOM 735 C C . GLY A 1 99 ? 17.259 -12.204 -1.712 1.00 48.94 99 GLY A C 1
ATOM 736 O O . GLY A 1 99 ? 16.500 -13.120 -2.013 1.00 48.94 99 GLY A O 1
ATOM 737 N N . PRO A 1 100 ? 18.023 -12.269 -0.606 1.00 43.88 100 PRO A N 1
ATOM 738 C CA . PRO A 1 100 ? 18.163 -13.467 0.238 1.00 43.88 100 PRO A CA 1
ATOM 739 C C . PRO A 1 100 ? 16.908 -13.847 1.052 1.00 43.88 100 PRO A C 1
ATOM 741 O O . PRO A 1 100 ? 16.970 -14.752 1.876 1.00 43.88 100 PRO A O 1
ATOM 744 N N . LEU A 1 101 ? 15.787 -13.142 0.863 1.00 46.88 101 LEU A N 1
ATOM 745 C CA . LEU A 1 101 ? 14.533 -13.302 1.613 1.00 46.88 101 LEU A CA 1
ATOM 746 C C . LEU A 1 101 ? 13.321 -13.584 0.693 1.00 46.88 101 LEU A C 1
ATOM 748 O O . LEU A 1 101 ? 12.182 -13.419 1.131 1.00 46.88 101 LEU A O 1
ATOM 752 N N . ALA A 1 102 ? 13.558 -13.942 -0.579 1.00 51.50 102 ALA A N 1
ATOM 753 C CA . ALA A 1 102 ? 12.538 -14.245 -1.597 1.00 51.50 102 ALA A CA 1
ATOM 754 C C . ALA A 1 102 ? 12.311 -15.755 -1.817 1.00 51.50 102 ALA A C 1
ATOM 756 O O . ALA A 1 102 ? 13.213 -16.561 -1.515 1.00 51.50 102 ALA A O 1
#

Organism: Enterococcus faecium (NCBI:txid1352)

Secondary structure (DSSP, 8-state):
----EEE---TT--S--EEE---SSS-EEEEE-GGG---HHHHHHHHHH-PEEEETTT----GGGEEEEEE---SHHHHHHHHHTT--EEESS---S-STT-

Nearest PDB structures (foldseek):
  6ifi-assembly1_A  TM=3.502E-01  e=5.819E-01  Vibrio cholerae
  2ia5-assembly3_K  TM=2.213E-01  e=1.905E+00  Tequatrovirus T4

Mean predicted aligned error: 5.66 Å

Radius of gyration: 12.84 Å; Cα contacts (8 Å, |Δi|>4): 182; chains: 1; bounding box: 35×28×28 Å

pLDDT: mean 84.92, std 13.68, range [43.88, 97.0]

Foldseek 3Di:
DFDWDFPDADVLGDDDRDIFDADPQAQEAEEEEPPLDDDPVQVVNCVRTVGHYDSPVVDDDDLRRHRAYEYADLDCVPVPPCVVSVHHYHHPHNHHPDDPPD

Solvent-accessible surface area (backbone atoms only — not comparable to full-atom values): 6109 Å² total; per-residue (Å²): 130,66,40,69,47,77,46,68,55,58,89,76,44,72,72,70,74,45,77,44,72,53,41,101,65,22,34,32,28,36,40,51,30,79,97,65,54,84,56,72,67,55,59,54,48,29,71,65,19,66,39,49,80,40,57,52,78,84,49,86,76,63,73,78,29,40,48,32,36,37,33,49,66,75,49,63,68,66,66,44,53,39,54,75,71,71,28,49,71,45,69,79,45,83,42,67,87,60,64,103,87,97